Protein AF-A0A5J4VU91-F1 (afdb_monomer_lite)

Radius of gyration: 35.1 Å; chains: 1; bounding box: 74×53×86 Å

pLDDT: mean 80.72, std 20.56, range [41.25, 98.38]

InterPro domains:
  IPR006594 LIS1 homology motif [PF08513] (7-33)
  IPR006594 LIS1 homology motif [PS50896] (5-37)
  IPR006594 LIS1 homology motif [SM00667] (5-37)
  IPR045183 F-box-like/WD repeat-containing protein Ebi-like [PTHR22846] (7-82)

Organism: NCBI:txid222440

Secondary structure (DSSP, 8-state):
--HHHHHHHHHHHHHHHHHTT-HHHHHHHHHHH-TTTSTTTTS---TTHHHHHHHHHHHHHHHHHHHHHHHHHHTS-STTS---------------------

Sequence (102 aa):
MADNLTDMLNFILYKYFLENGFEHTAFSFANESKVLETGVGNQYVPPGQLVRLVQKGVMYTELEERLKKELANQSQDPSQKDQTRPSSQLLGSSQPINTTQN

Foldseek 3Di:
DVVVVLLVVLVVVLLQCVLVVVVVCSVVSCVVVVSCVDPCVPDDDDPCNVVVVVVVVVVVVVVVVVVVVVVVVVVDDPPPPDDDDDDDDDDDDDDDDDDDDD

Structure (mmCIF, N/CA/C/O backbone):
data_AF-A0A5J4VU91-F1
#
_entry.id   AF-A0A5J4VU91-F1
#
loop_
_atom_site.group_PDB
_atom_site.id
_atom_site.type_symbol
_atom_site.label_atom_id
_atom_site.label_alt_id
_atom_site.label_comp_id
_atom_site.label_asym_id
_atom_site.label_entity_id
_atom_site.label_seq_id
_atom_site.pdbx_PDB_ins_code
_atom_site.Cartn_x
_atom_site.Cartn_y
_atom_site.Cartn_z
_atom_site.occupancy
_atom_site.B_iso_or_equiv
_atom_site.auth_seq_id
_atom_site.auth_comp_id
_atom_site.auth_asym_id
_atom_site.auth_atom_id
_atom_site.pdbx_PDB_model_num
ATOM 1 N N . MET A 1 1 ? 13.457 12.981 8.967 1.00 48.56 1 MET A N 1
ATOM 2 C CA . MET A 1 1 ? 12.713 11.732 9.267 1.00 48.56 1 MET A CA 1
ATOM 3 C C . MET A 1 1 ? 11.222 11.830 8.921 1.00 48.56 1 MET A C 1
ATOM 5 O O . MET A 1 1 ? 10.559 10.806 8.914 1.00 48.56 1 MET A O 1
ATOM 9 N N . ALA A 1 2 ? 10.679 13.025 8.636 1.00 49.94 2 ALA A N 1
ATOM 10 C CA . ALA A 1 2 ? 9.356 13.167 8.015 1.00 49.94 2 ALA A CA 1
ATOM 11 C C . ALA A 1 2 ? 9.449 13.118 6.477 1.00 49.94 2 ALA A C 1
ATOM 13 O O . ALA A 1 2 ? 8.598 12.518 5.829 1.00 49.94 2 ALA A O 1
ATOM 14 N N . ASP A 1 3 ? 10.542 13.646 5.917 1.00 60.22 3 ASP A N 1
ATOM 15 C CA . ASP A 1 3 ? 10.743 13.739 4.464 1.00 60.22 3 ASP A CA 1
ATOM 16 C C . ASP A 1 3 ? 10.808 12.366 3.766 1.00 60.22 3 ASP A C 1
ATOM 18 O O . ASP A 1 3 ? 10.408 12.241 2.619 1.00 60.22 3 ASP A O 1
ATOM 22 N N . ASN A 1 4 ? 11.197 11.296 4.473 1.00 78.12 4 ASN A N 1
ATOM 23 C CA . ASN A 1 4 ? 11.235 9.939 3.913 1.00 78.12 4 ASN A CA 1
ATOM 24 C C . ASN A 1 4 ? 9.908 9.168 4.024 1.00 78.12 4 ASN A C 1
ATOM 26 O O . ASN A 1 4 ? 9.797 8.090 3.440 1.00 78.12 4 ASN A O 1
ATOM 30 N N . LEU A 1 5 ? 8.923 9.655 4.791 1.00 88.62 5 LEU A N 1
ATOM 31 C CA . LEU A 1 5 ? 7.641 8.957 4.928 1.00 88.62 5 LEU A CA 1
ATOM 32 C C . LEU A 1 5 ? 6.795 9.129 3.669 1.00 88.62 5 LEU A C 1
ATOM 34 O O . LEU A 1 5 ? 6.252 8.148 3.168 1.00 88.62 5 LEU A O 1
ATOM 38 N N . THR A 1 6 ? 6.710 10.359 3.157 1.00 90.81 6 THR A N 1
ATOM 39 C CA . THR A 1 6 ? 5.995 10.665 1.912 1.00 90.81 6 THR A CA 1
ATOM 40 C C . THR A 1 6 ? 6.593 9.885 0.747 1.00 90.81 6 THR A C 1
ATOM 42 O O . THR A 1 6 ? 5.858 9.220 0.021 1.00 90.81 6 THR A O 1
ATOM 45 N N . ASP A 1 7 ? 7.922 9.876 0.627 1.00 92.06 7 ASP A N 1
ATOM 46 C CA . ASP A 1 7 ? 8.630 9.124 -0.411 1.00 92.06 7 ASP A CA 1
ATOM 47 C C . ASP A 1 7 ? 8.348 7.620 -0.315 1.00 92.06 7 ASP A C 1
ATOM 49 O O . ASP A 1 7 ? 8.005 6.980 -1.310 1.00 92.06 7 ASP A O 1
ATOM 53 N N . MET A 1 8 ? 8.415 7.049 0.893 1.00 93.12 8 MET A N 1
ATOM 54 C CA . MET A 1 8 ? 8.114 5.633 1.106 1.00 93.12 8 MET A CA 1
ATOM 55 C C . MET A 1 8 ? 6.648 5.300 0.806 1.00 93.12 8 MET A C 1
ATOM 57 O O . MET A 1 8 ? 6.359 4.264 0.209 1.00 93.12 8 MET A O 1
ATOM 61 N N . LEU A 1 9 ? 5.711 6.172 1.189 1.00 94.62 9 LEU A N 1
ATOM 62 C CA . LEU A 1 9 ? 4.293 5.996 0.886 1.00 94.62 9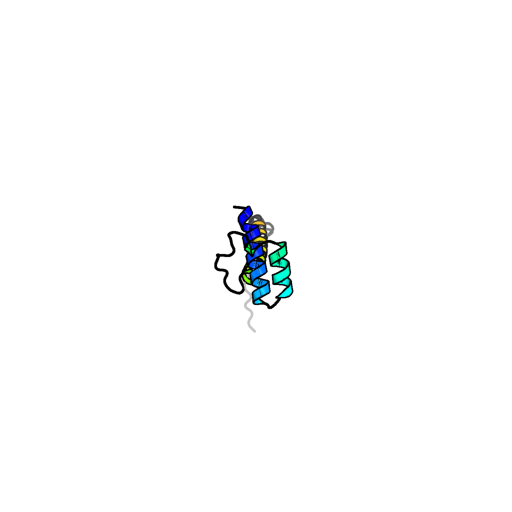 LEU A CA 1
ATOM 63 C C . LEU A 1 9 ? 4.049 6.028 -0.625 1.00 94.62 9 LEU A C 1
ATOM 65 O O . LEU A 1 9 ? 3.374 5.142 -1.148 1.00 94.62 9 LEU A O 1
ATOM 69 N N . ASN A 1 10 ? 4.647 6.991 -1.330 1.00 95.06 10 ASN A N 1
ATOM 70 C CA . ASN A 1 10 ? 4.597 7.068 -2.786 1.00 95.06 10 ASN A CA 1
ATOM 71 C C . ASN A 1 10 ? 5.178 5.802 -3.421 1.00 95.06 10 ASN A C 1
ATOM 73 O O . ASN A 1 10 ? 4.594 5.258 -4.356 1.00 95.06 10 ASN A O 1
ATOM 77 N N . PHE A 1 11 ? 6.283 5.276 -2.888 1.00 95.50 11 PHE A N 1
ATOM 78 C CA . PHE A 1 11 ? 6.878 4.042 -3.393 1.00 95.50 11 PHE A CA 1
ATOM 79 C C . PHE A 1 11 ? 5.965 2.833 -3.186 1.00 95.50 11 PHE A C 1
ATOM 81 O O . PHE A 1 11 ? 5.749 2.060 -4.118 1.00 95.50 11 PHE A O 1
ATOM 88 N N . ILE A 1 12 ? 5.339 2.704 -2.016 1.00 96.19 12 ILE A N 1
ATOM 89 C CA . ILE A 1 12 ? 4.354 1.650 -1.745 1.00 96.19 12 ILE A CA 1
ATOM 90 C C . ILE A 1 12 ? 3.124 1.780 -2.668 1.00 96.19 12 ILE A C 1
ATOM 92 O O . ILE A 1 12 ? 2.639 0.765 -3.169 1.00 96.19 12 ILE A O 1
ATOM 96 N N . LEU A 1 13 ? 2.634 2.997 -2.933 1.00 97.00 13 LEU A N 1
ATOM 97 C CA . LEU A 1 13 ? 1.534 3.249 -3.877 1.00 97.00 13 LEU A CA 1
ATOM 98 C C . LEU A 1 13 ? 1.913 2.850 -5.308 1.00 97.00 13 LEU A C 1
ATOM 100 O O . LEU A 1 13 ? 1.165 2.136 -5.974 1.00 97.00 13 LEU A O 1
ATOM 104 N N . TYR A 1 14 ? 3.102 3.247 -5.759 1.00 96.69 14 TYR A N 1
ATOM 105 C CA . TYR A 1 14 ? 3.634 2.856 -7.061 1.00 96.69 14 TYR A CA 1
ATOM 106 C C . TYR A 1 14 ? 3.729 1.329 -7.199 1.00 96.69 14 TYR A C 1
ATOM 108 O O . TYR A 1 14 ? 3.262 0.763 -8.189 1.00 96.69 14 TYR A O 1
ATOM 116 N N . LYS A 1 15 ? 4.257 0.638 -6.178 1.00 96.00 15 LYS A N 1
ATOM 117 C CA . LYS A 1 15 ? 4.309 -0.831 -6.139 1.00 96.00 15 LYS A CA 1
ATOM 118 C C . LYS A 1 15 ? 2.919 -1.459 -6.201 1.00 96.00 15 LYS A C 1
ATOM 120 O O . LYS A 1 15 ? 2.736 -2.399 -6.967 1.00 96.00 15 LYS A O 1
ATOM 125 N N . TYR A 1 16 ? 1.940 -0.908 -5.486 1.00 98.06 16 TYR A N 1
ATOM 126 C CA . TYR A 1 16 ? 0.555 -1.374 -5.547 1.00 98.06 16 TYR A CA 1
ATOM 127 C C . TYR A 1 16 ? -0.037 -1.279 -6.959 1.00 98.06 16 TYR A C 1
ATOM 129 O O . TYR A 1 16 ? -0.698 -2.218 -7.405 1.00 98.06 16 TYR A O 1
ATOM 137 N N . PHE A 1 17 ? 0.216 -0.188 -7.688 1.00 98.19 17 PHE A N 1
ATOM 138 C CA . PHE A 1 17 ? -0.262 -0.059 -9.066 1.00 98.19 17 PHE A CA 1
ATOM 139 C C . PHE A 1 17 ? 0.341 -1.123 -9.984 1.00 98.19 17 PHE A C 1
ATOM 141 O O . PHE A 1 17 ? -0.392 -1.746 -10.750 1.00 98.19 17 PHE A O 1
ATOM 148 N N . LEU A 1 18 ? 1.646 -1.383 -9.861 1.00 96.56 18 LEU A N 1
ATOM 149 C CA . LEU A 1 18 ? 2.312 -2.445 -10.619 1.00 96.56 18 LEU A CA 1
ATOM 150 C C . LEU A 1 18 ? 1.777 -3.838 -10.262 1.00 96.56 18 LEU A C 1
ATOM 152 O O . LEU A 1 18 ? 1.521 -4.640 -11.153 1.00 96.56 18 LEU A O 1
ATOM 156 N N . GLU A 1 19 ? 1.580 -4.122 -8.972 1.00 97.38 19 GLU A N 1
ATOM 157 C CA . GLU A 1 19 ? 1.076 -5.412 -8.479 1.00 97.38 19 GLU A CA 1
ATOM 158 C C . GLU A 1 19 ? -0.330 -5.749 -9.000 1.00 97.38 19 GLU A C 1
ATOM 160 O O . GLU A 1 19 ? -0.651 -6.924 -9.161 1.00 97.38 19 GLU A O 1
ATOM 165 N N . ASN A 1 20 ? -1.155 -4.735 -9.280 1.00 97.69 20 ASN A N 1
ATOM 166 C CA . ASN A 1 20 ? -2.544 -4.902 -9.724 1.00 97.69 20 ASN A CA 1
ATOM 167 C C . ASN A 1 20 ? -2.747 -4.655 -11.231 1.00 97.69 20 ASN A C 1
ATOM 169 O O . ASN A 1 20 ? -3.880 -4.695 -11.704 1.00 97.69 20 ASN A O 1
ATOM 173 N N . GLY A 1 21 ? -1.677 -4.399 -11.994 1.00 97.50 21 GLY A N 1
ATOM 174 C CA . GLY A 1 21 ? -1.757 -4.183 -13.444 1.00 97.50 21 GLY A CA 1
ATOM 175 C C . GLY A 1 21 ? -2.280 -2.803 -13.864 1.00 97.50 21 GLY A C 1
ATOM 176 O O . GLY A 1 21 ? -2.715 -2.625 -15.000 1.00 97.50 21 GLY A O 1
ATOM 177 N N . PHE A 1 22 ? -2.232 -1.799 -12.985 1.00 98.25 22 PHE A N 1
ATOM 178 C CA . PHE A 1 22 ? -2.610 -0.418 -13.309 1.00 98.25 22 PHE A CA 1
ATOM 179 C C . PHE A 1 22 ? -1.459 0.329 -14.000 1.00 98.25 22 PHE A C 1
ATOM 181 O O . PHE A 1 22 ? -0.971 1.342 -13.503 1.00 98.25 22 PHE A O 1
ATOM 188 N N . GLU A 1 23 ? -1.002 -0.178 -15.147 1.00 97.31 23 GLU A N 1
ATOM 189 C CA . GLU A 1 23 ? 0.230 0.269 -15.817 1.00 97.31 23 GLU A CA 1
ATOM 190 C C . GLU A 1 23 ? 0.228 1.763 -16.172 1.00 97.31 23 GLU A C 1
ATOM 192 O O . GLU A 1 23 ? 1.183 2.475 -15.862 1.00 97.31 23 GLU A O 1
ATOM 197 N N . HIS A 1 24 ? -0.858 2.272 -16.765 1.00 98.00 24 HIS A N 1
ATOM 198 C CA . HIS A 1 24 ? -0.968 3.693 -17.113 1.00 98.00 24 HIS A CA 1
ATOM 199 C C . HIS A 1 24 ? -0.973 4.594 -15.874 1.00 98.00 24 HIS A C 1
ATOM 201 O O . HIS A 1 24 ? -0.328 5.641 -15.867 1.00 98.00 24 HIS A O 1
ATOM 207 N N . THR A 1 25 ? -1.651 4.173 -14.804 1.00 98.38 25 THR A N 1
ATOM 208 C CA . THR A 1 25 ? -1.654 4.895 -13.526 1.00 98.38 25 THR A CA 1
ATOM 209 C C . THR A 1 25 ? -0.269 4.885 -12.895 1.00 98.38 25 THR A C 1
ATOM 211 O O . THR A 1 25 ? 0.200 5.932 -12.462 1.00 98.38 25 THR A O 1
ATOM 214 N N . ALA A 1 26 ? 0.414 3.737 -12.889 1.00 97.62 26 ALA A N 1
ATOM 215 C CA . ALA A 1 26 ? 1.775 3.615 -12.380 1.00 97.62 26 ALA A CA 1
ATOM 216 C C . ALA A 1 26 ? 2.744 4.527 -13.144 1.00 97.62 26 ALA A C 1
ATOM 218 O O . ALA A 1 26 ? 3.565 5.196 -12.520 1.00 97.62 26 ALA A O 1
ATOM 219 N N . PHE A 1 27 ? 2.627 4.584 -14.475 1.00 97.44 27 PHE A N 1
ATOM 220 C CA . PHE A 1 27 ? 3.440 5.449 -15.327 1.00 97.44 27 PHE A CA 1
ATOM 221 C C . PHE A 1 27 ? 3.220 6.935 -15.017 1.00 97.44 27 PHE A C 1
ATOM 223 O O . PHE A 1 27 ? 4.182 7.648 -14.722 1.00 97.44 27 PHE A O 1
ATOM 230 N N . SER A 1 28 ? 1.967 7.401 -15.041 1.00 98.25 28 SER A N 1
ATOM 231 C CA . SER A 1 28 ? 1.649 8.805 -14.755 1.00 98.25 28 SER A CA 1
ATOM 232 C C . SER A 1 28 ? 2.059 9.186 -13.333 1.00 98.25 28 SER A C 1
ATOM 234 O O . SER A 1 28 ? 2.752 10.182 -13.134 1.00 98.25 28 SER A O 1
ATOM 236 N N . PHE A 1 29 ? 1.731 8.341 -12.351 1.00 97.62 29 PHE A N 1
ATOM 237 C CA . PHE A 1 29 ? 2.072 8.577 -10.952 1.00 97.62 29 PHE A CA 1
ATOM 238 C C . PHE A 1 29 ? 3.585 8.633 -10.725 1.00 97.62 29 PHE A C 1
ATOM 240 O O . PHE A 1 29 ? 4.055 9.501 -9.992 1.00 97.62 29 PHE A O 1
ATOM 247 N N . ALA A 1 30 ? 4.369 7.747 -11.347 1.00 95.44 30 ALA A N 1
ATOM 248 C CA . ALA A 1 30 ? 5.822 7.755 -11.191 1.00 95.44 30 ALA A CA 1
ATOM 249 C C . ALA A 1 30 ? 6.455 9.051 -11.719 1.00 95.44 30 ALA A C 1
ATOM 251 O O . ALA A 1 30 ? 7.375 9.580 -11.093 1.00 95.44 30 ALA A O 1
ATOM 252 N N . ASN A 1 31 ? 5.935 9.585 -12.829 1.00 95.81 31 ASN A N 1
ATOM 253 C CA . ASN A 1 31 ? 6.404 10.844 -13.407 1.00 95.81 31 ASN A CA 1
ATOM 254 C C . ASN A 1 31 ? 5.996 12.069 -12.581 1.00 95.81 31 ASN A C 1
ATOM 256 O O . ASN A 1 31 ? 6.800 12.989 -12.435 1.00 95.81 31 ASN A O 1
ATOM 260 N N . GLU A 1 32 ? 4.777 12.087 -12.039 1.00 96.06 32 GLU A N 1
ATOM 261 C CA . GLU A 1 32 ? 4.275 13.192 -11.213 1.00 96.06 32 GLU A CA 1
ATOM 262 C C . GLU A 1 32 ? 4.936 13.230 -9.833 1.00 96.06 32 GLU A C 1
ATOM 264 O O . GLU A 1 32 ? 5.365 14.285 -9.373 1.00 96.06 32 GLU A O 1
ATOM 269 N N . SER A 1 33 ? 5.047 12.074 -9.175 1.00 93.06 33 SER A N 1
ATOM 270 C CA . SER A 1 33 ? 5.560 11.976 -7.803 1.00 93.06 33 SER A CA 1
ATOM 271 C C . SER A 1 33 ? 7.082 11.901 -7.716 1.00 93.06 33 SER A C 1
ATOM 273 O O . SER A 1 33 ? 7.627 11.963 -6.617 1.00 93.06 33 SER A O 1
ATOM 275 N N . LYS A 1 34 ? 7.773 11.721 -8.852 1.00 93.19 34 LYS A N 1
ATOM 276 C CA . LYS A 1 34 ? 9.230 11.523 -8.917 1.00 93.19 34 LYS A CA 1
ATOM 277 C C . LYS A 1 34 ? 9.739 10.368 -8.059 1.00 93.19 34 LYS A C 1
ATOM 279 O O . LYS A 1 34 ? 10.917 10.308 -7.729 1.00 93.19 34 LYS A O 1
ATOM 284 N N . VAL A 1 35 ? 8.875 9.398 -7.754 1.00 92.06 35 VAL A N 1
ATOM 285 C CA . VAL A 1 35 ? 9.164 8.309 -6.812 1.00 92.06 35 VAL A CA 1
ATOM 286 C C . VAL A 1 35 ? 10.397 7.481 -7.187 1.00 92.06 35 VAL A C 1
ATOM 288 O O . VAL A 1 35 ? 11.107 7.009 -6.306 1.00 92.06 35 VAL A O 1
ATOM 291 N N . LEU A 1 36 ? 10.705 7.343 -8.479 1.00 89.88 36 LEU A N 1
ATOM 292 C CA . LEU A 1 36 ? 11.888 6.618 -8.959 1.00 89.88 36 LEU A CA 1
ATOM 293 C C . LEU A 1 36 ? 13.199 7.408 -8.799 1.00 89.88 36 LEU A C 1
ATOM 295 O O . LEU A 1 36 ? 14.271 6.815 -8.834 1.00 89.88 36 LEU A O 1
ATOM 299 N N . GLU A 1 37 ? 13.117 8.727 -8.624 1.00 89.62 37 GLU A N 1
ATOM 300 C CA . GLU A 1 37 ? 14.260 9.619 -8.386 1.00 89.62 37 GLU A CA 1
ATOM 301 C C . GLU A 1 37 ? 14.543 9.784 -6.877 1.00 89.62 37 GLU A C 1
ATOM 303 O O . GLU A 1 37 ? 15.581 10.316 -6.483 1.00 89.62 37 GLU A O 1
ATOM 308 N N . THR A 1 38 ? 13.640 9.300 -6.016 1.00 83.25 38 THR A N 1
ATOM 309 C CA . THR A 1 38 ? 13.802 9.330 -4.557 1.00 83.25 38 THR A CA 1
ATOM 310 C C . THR A 1 38 ? 14.742 8.223 -4.061 1.00 83.25 38 THR A C 1
ATOM 312 O O . THR A 1 38 ? 14.829 7.132 -4.630 1.00 83.25 38 THR A O 1
ATOM 315 N N . GLY A 1 39 ? 15.415 8.453 -2.928 1.00 80.12 39 GLY A N 1
ATOM 316 C CA . GLY A 1 39 ? 16.344 7.482 -2.328 1.00 80.12 39 GLY A CA 1
ATOM 317 C C . GLY A 1 39 ? 15.698 6.186 -1.805 1.00 80.12 39 GLY A C 1
ATOM 318 O O . GLY A 1 39 ? 16.415 5.285 -1.366 1.00 80.12 39 GLY A O 1
ATOM 319 N N . VAL A 1 40 ? 14.364 6.064 -1.836 1.00 84.31 40 VAL A N 1
ATOM 320 C CA . VAL A 1 40 ? 13.639 4.870 -1.364 1.00 84.31 40 VAL A CA 1
ATOM 321 C C . VAL A 1 40 ? 13.463 3.792 -2.436 1.00 84.31 40 VAL A C 1
ATOM 323 O O . VAL A 1 40 ? 13.127 2.663 -2.085 1.00 84.31 40 VAL A O 1
ATOM 326 N N . GLY A 1 41 ? 13.749 4.082 -3.713 1.00 73.81 41 GLY A N 1
ATOM 327 C CA . GLY A 1 41 ? 13.553 3.141 -4.828 1.00 73.81 41 GLY A CA 1
ATOM 328 C C . GLY A 1 41 ? 14.338 1.823 -4.728 1.00 73.81 41 GLY A C 1
ATOM 329 O O . GLY A 1 41 ? 13.975 0.839 -5.367 1.00 73.81 41 GLY A O 1
ATOM 330 N N . ASN A 1 42 ? 15.376 1.778 -3.885 1.00 78.31 42 ASN A N 1
ATOM 331 C CA . ASN A 1 42 ? 16.184 0.581 -3.623 1.00 78.31 42 ASN A CA 1
ATOM 332 C C . ASN A 1 42 ? 15.678 -0.267 -2.442 1.00 78.31 42 ASN A C 1
ATOM 334 O O . ASN A 1 42 ? 16.272 -1.300 -2.131 1.00 78.31 42 ASN A O 1
ATOM 338 N N . GLN A 1 43 ? 14.623 0.157 -1.742 1.00 85.31 43 GLN A N 1
ATOM 339 C CA . GLN A 1 43 ? 14.093 -0.604 -0.614 1.00 85.31 43 GLN A CA 1
ATOM 340 C C . GLN A 1 43 ? 13.268 -1.799 -1.092 1.00 85.31 43 GLN A C 1
ATOM 342 O O . GLN A 1 43 ? 12.456 -1.707 -2.012 1.00 85.31 43 GLN A O 1
ATOM 347 N N . TYR A 1 44 ? 13.443 -2.938 -0.426 1.00 90.00 44 TYR A N 1
ATOM 348 C CA . TYR A 1 44 ? 12.601 -4.102 -0.663 1.00 90.00 44 TYR A CA 1
ATOM 349 C C . TYR A 1 44 ? 11.198 -3.864 -0.090 1.00 90.00 44 TYR A C 1
ATOM 351 O O . TYR A 1 44 ? 11.033 -3.682 1.117 1.00 90.00 44 TYR A O 1
ATOM 359 N N . VAL A 1 45 ? 10.186 -3.906 -0.958 1.00 92.06 45 VAL A N 1
ATOM 360 C CA . VAL A 1 45 ? 8.768 -3.840 -0.587 1.00 92.06 45 VAL A CA 1
ATOM 361 C C . VAL A 1 45 ? 8.129 -5.192 -0.907 1.00 92.06 45 VAL A C 1
ATOM 363 O O . VAL A 1 45 ? 8.132 -5.591 -2.075 1.00 92.06 45 VAL A O 1
ATOM 366 N N . PRO A 1 46 ? 7.605 -5.924 0.094 1.00 95.38 46 PRO A N 1
ATOM 367 C CA . PRO A 1 46 ? 6.951 -7.201 -0.152 1.00 95.38 46 PRO A CA 1
ATOM 368 C C . PRO A 1 46 ? 5.613 -7.000 -0.891 1.00 95.38 46 PRO A C 1
ATOM 370 O O . PRO A 1 46 ? 4.954 -5.978 -0.680 1.00 95.38 46 PRO A O 1
ATOM 373 N N . PRO A 1 47 ? 5.160 -7.983 -1.691 1.00 95.12 47 PRO A N 1
ATOM 374 C CA . PRO A 1 47 ? 3.860 -7.911 -2.354 1.00 95.12 47 PRO A CA 1
ATOM 375 C C . PRO A 1 47 ? 2.712 -7.687 -1.364 1.00 95.12 47 PRO A C 1
ATOM 377 O O . PRO A 1 47 ? 2.682 -8.286 -0.283 1.00 95.12 47 PRO A O 1
ATOM 380 N N . GLY A 1 48 ? 1.755 -6.831 -1.722 1.00 97.19 48 GLY A N 1
ATOM 381 C CA . GLY A 1 48 ? 0.602 -6.518 -0.879 1.00 97.19 48 GLY A CA 1
ATOM 382 C C . GLY A 1 48 ? 0.926 -5.637 0.334 1.00 97.19 48 GLY A C 1
ATOM 383 O O . GLY A 1 48 ? 0.108 -5.545 1.255 1.00 97.19 48 GLY A O 1
ATOM 384 N N . GLN A 1 49 ? 2.089 -4.974 0.365 1.00 97.06 49 GLN A N 1
ATOM 385 C CA . GLN A 1 49 ? 2.486 -4.102 1.477 1.00 97.06 4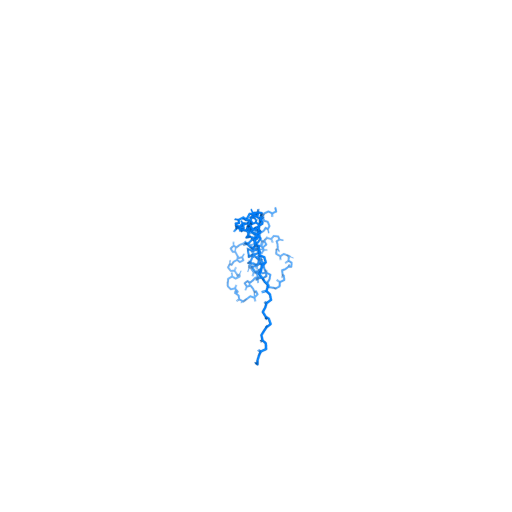9 GLN A CA 1
ATOM 386 C C . GLN A 1 49 ? 1.464 -2.987 1.743 1.00 97.06 49 GLN A C 1
ATOM 388 O O . GLN A 1 49 ? 1.159 -2.722 2.908 1.00 97.06 49 GLN A O 1
ATOM 393 N N . LEU A 1 50 ? 0.907 -2.363 0.694 1.00 97.75 50 LEU A N 1
ATOM 394 C CA . LEU A 1 50 ? -0.112 -1.319 0.851 1.00 97.75 50 LEU A CA 1
ATOM 395 C C . LEU A 1 50 ? -1.366 -1.869 1.534 1.00 97.75 50 LEU A C 1
ATOM 397 O O . LEU A 1 50 ? -1.835 -1.310 2.522 1.00 97.75 50 LEU A O 1
ATOM 401 N N . VAL A 1 51 ? -1.875 -2.997 1.039 1.00 97.88 51 VAL A N 1
ATOM 402 C CA . VAL A 1 51 ? -3.079 -3.644 1.574 1.00 97.88 51 VAL A CA 1
ATOM 403 C C . VAL A 1 51 ? -2.876 -4.002 3.045 1.00 97.88 51 VAL A C 1
ATOM 405 O O . VAL A 1 51 ? -3.714 -3.675 3.882 1.00 97.88 51 VAL A O 1
ATOM 408 N N . ARG A 1 52 ? -1.725 -4.592 3.389 1.00 98.06 52 ARG A N 1
ATOM 409 C CA . ARG A 1 52 ? -1.373 -4.921 4.776 1.00 98.06 52 ARG A CA 1
ATOM 410 C C . ARG A 1 52 ? -1.291 -3.679 5.663 1.00 98.06 52 ARG A C 1
ATOM 412 O O . ARG A 1 52 ? -1.710 -3.737 6.818 1.00 98.06 52 ARG A O 1
ATOM 419 N N . LEU A 1 53 ? -0.728 -2.580 5.160 1.00 97.06 53 LEU A N 1
ATOM 420 C CA . LEU A 1 53 ? -0.638 -1.323 5.903 1.00 97.06 53 LEU A CA 1
ATOM 421 C C . LEU A 1 53 ? -2.035 -0.769 6.209 1.00 97.06 53 LEU A C 1
ATOM 423 O O . LEU A 1 53 ? -2.319 -0.458 7.363 1.00 97.06 53 LEU A O 1
ATOM 427 N N . VAL A 1 54 ? -2.919 -0.726 5.208 1.00 98.19 54 VAL A N 1
ATOM 428 C CA . VAL A 1 54 ? -4.310 -0.272 5.367 1.00 98.19 54 VAL A CA 1
ATOM 429 C C . VAL A 1 54 ? -5.072 -1.168 6.344 1.00 98.19 54 VAL A C 1
ATOM 431 O O . VAL A 1 54 ? -5.692 -0.663 7.275 1.00 98.19 54 VAL A O 1
ATOM 434 N N . GLN A 1 55 ? -4.965 -2.493 6.205 1.00 98.31 55 GLN A N 1
ATOM 435 C CA . GLN A 1 55 ? -5.583 -3.452 7.130 1.00 98.31 55 GLN A CA 1
ATOM 436 C C . GLN A 1 55 ? -5.129 -3.226 8.576 1.00 98.31 55 GLN A C 1
ATOM 438 O O . GLN A 1 55 ? -5.951 -3.203 9.490 1.00 98.31 55 GLN A O 1
ATOM 443 N N . LYS A 1 56 ? -3.822 -3.026 8.795 1.00 97.94 56 LYS A N 1
ATOM 444 C CA . LYS A 1 56 ? -3.282 -2.701 10.121 1.00 97.94 56 LYS A CA 1
ATOM 445 C C . LYS A 1 56 ? -3.805 -1.369 10.651 1.00 97.94 56 LYS A C 1
ATOM 447 O O . LYS A 1 56 ? -4.098 -1.295 11.838 1.00 97.94 56 LYS A O 1
ATOM 452 N N . GLY A 1 57 ? -3.944 -0.357 9.796 1.00 97.75 57 GLY A N 1
ATOM 453 C CA . GLY A 1 57 ? -4.523 0.936 10.161 1.00 97.75 57 GLY A CA 1
ATOM 454 C C . GLY A 1 57 ? -5.963 0.808 10.657 1.00 97.75 57 GLY A C 1
ATOM 455 O O . GLY A 1 57 ? -6.275 1.295 11.737 1.00 97.75 57 GLY A O 1
ATOM 456 N N . VAL A 1 58 ? -6.807 0.068 9.931 1.00 98.31 58 VAL A N 1
ATOM 457 C CA . VAL A 1 58 ? -8.200 -0.193 10.341 1.00 98.31 58 VAL A CA 1
ATOM 458 C C . VAL A 1 58 ? -8.253 -0.911 11.693 1.00 98.31 58 VAL A C 1
ATOM 460 O O . VAL A 1 58 ? -8.929 -0.448 12.609 1.00 98.31 58 VAL A O 1
ATOM 463 N N . MET A 1 59 ? -7.483 -1.995 11.859 1.00 98.25 59 MET A N 1
ATOM 464 C CA . MET A 1 59 ? -7.419 -2.727 13.133 1.00 98.25 59 MET A CA 1
ATOM 465 C C . MET A 1 59 ? -6.928 -1.848 14.290 1.00 98.25 59 MET A C 1
ATOM 467 O O . MET A 1 59 ? -7.401 -1.982 15.417 1.00 98.25 59 MET A O 1
ATOM 471 N N . TYR A 1 60 ? -5.978 -0.954 14.019 1.00 98.38 60 TYR A N 1
ATOM 472 C CA . TYR A 1 60 ? -5.461 -0.022 15.012 1.00 98.38 60 TYR A CA 1
ATOM 473 C C . TYR A 1 60 ? -6.545 0.966 15.466 1.00 98.38 60 TYR A C 1
ATOM 475 O O . TYR A 1 60 ? -6.740 1.132 16.668 1.00 98.38 60 TYR A O 1
ATOM 483 N N . THR A 1 61 ? -7.314 1.544 14.537 1.00 98.06 61 THR A N 1
ATOM 484 C CA . THR A 1 61 ? -8.442 2.431 14.867 1.00 98.06 61 THR A CA 1
ATOM 485 C C . THR A 1 61 ? -9.496 1.722 15.720 1.00 98.06 61 THR A C 1
ATOM 487 O O . THR A 1 61 ? -9.920 2.256 16.746 1.00 98.06 61 THR A O 1
ATOM 490 N N . GLU A 1 62 ? -9.876 0.492 15.364 1.00 96.94 62 GLU A N 1
ATOM 491 C CA . GLU A 1 62 ? -10.824 -0.292 16.165 1.00 96.94 62 GLU A CA 1
ATOM 492 C C . GLU A 1 62 ? -10.305 -0.576 17.581 1.00 96.94 62 GLU A C 1
ATOM 494 O O . GLU A 1 62 ? -11.068 -0.547 18.552 1.00 96.94 62 GLU A O 1
ATOM 499 N N . LEU A 1 63 ? -9.009 -0.866 17.718 1.00 97.81 63 LEU A N 1
ATOM 500 C CA . LEU A 1 63 ? -8.384 -1.116 19.013 1.00 97.81 63 LEU A CA 1
ATOM 501 C C . LEU A 1 63 ? -8.382 0.145 19.884 1.00 97.81 63 LEU A C 1
ATOM 503 O O . LEU A 1 63 ? -8.723 0.063 21.065 1.00 97.81 63 LEU A O 1
ATOM 507 N N . GLU A 1 64 ? -8.048 1.305 19.315 1.00 97.38 64 GLU A N 1
ATOM 508 C CA . GLU A 1 64 ? -8.087 2.581 20.036 1.00 97.38 64 GLU A CA 1
ATOM 509 C C . GLU A 1 64 ? -9.487 2.888 20.578 1.00 97.38 64 GLU A C 1
ATOM 511 O O . GLU A 1 64 ? -9.626 3.335 21.717 1.00 97.38 64 GLU A O 1
ATOM 516 N N . GLU A 1 65 ? -10.538 2.626 19.800 1.00 96.75 65 GLU A N 1
ATOM 517 C CA . GLU A 1 65 ? -11.917 2.814 20.256 1.00 96.75 65 GLU A CA 1
ATOM 518 C C . GLU A 1 65 ? -12.295 1.871 21.400 1.00 96.75 65 GLU A C 1
ATOM 520 O O . GLU A 1 65 ? -12.940 2.294 22.364 1.00 96.75 65 GLU A O 1
ATOM 525 N N . ARG A 1 66 ? -11.895 0.597 21.319 1.00 96.56 66 ARG A N 1
ATOM 526 C CA . ARG A 1 66 ? -12.141 -0.386 22.387 1.00 96.56 66 ARG A CA 1
ATOM 527 C C . ARG A 1 66 ? -11.433 0.015 23.677 1.00 96.56 66 ARG A C 1
ATOM 529 O O . ARG A 1 66 ? -12.057 -0.008 24.733 1.00 96.56 66 ARG A O 1
ATOM 536 N N . LEU A 1 67 ? -10.174 0.443 23.586 1.00 96.50 67 LEU A N 1
ATOM 537 C CA . LEU A 1 67 ? -9.401 0.908 24.740 1.00 96.50 67 LEU A CA 1
ATOM 538 C C . LEU A 1 67 ? -10.006 2.168 25.369 1.00 96.50 67 LEU A C 1
ATOM 540 O O . LEU A 1 67 ? -10.110 2.246 26.590 1.00 96.50 67 LEU A O 1
ATOM 544 N N . LYS A 1 68 ? -10.470 3.128 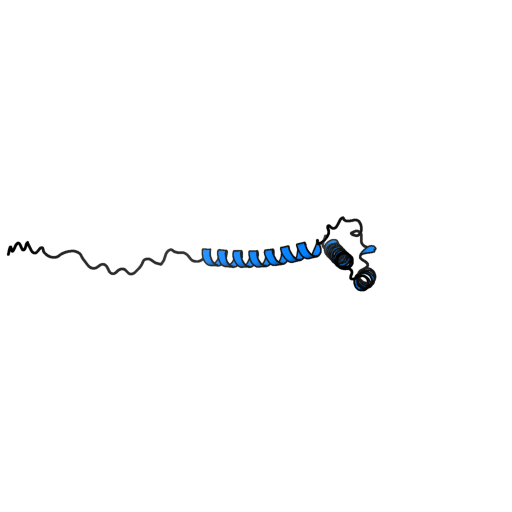24.556 1.00 95.50 68 LYS A N 1
ATOM 545 C CA . LYS A 1 68 ? -11.169 4.327 25.052 1.00 95.50 68 LYS A CA 1
ATOM 546 C C . LYS A 1 68 ? -12.443 3.968 25.824 1.00 95.50 68 LYS A C 1
ATOM 548 O O . LYS A 1 68 ? -12.685 4.536 26.885 1.00 95.50 68 LYS A O 1
ATOM 553 N N . LYS A 1 69 ? -13.240 3.020 25.314 1.00 94.69 69 LYS A N 1
ATOM 554 C CA . LYS A 1 69 ? -14.456 2.529 25.990 1.00 94.69 69 LYS A CA 1
ATOM 555 C C . LYS A 1 69 ? -14.126 1.824 27.306 1.00 94.69 69 LYS A C 1
ATOM 557 O O . LYS A 1 69 ? -14.776 2.087 28.309 1.00 94.69 69 LYS A O 1
ATOM 562 N N . GLU A 1 70 ? -13.103 0.977 27.314 1.00 94.56 70 GLU A N 1
ATOM 563 C CA . GLU A 1 70 ? -12.674 0.252 28.513 1.00 94.56 70 GLU A CA 1
ATOM 564 C C . GLU A 1 70 ? -12.182 1.202 29.616 1.00 94.56 70 GLU A C 1
ATOM 566 O O . GLU A 1 70 ? -12.614 1.102 30.763 1.00 94.56 70 GLU A O 1
ATOM 571 N N . LEU A 1 71 ? -11.361 2.196 29.263 1.00 92.75 71 LEU A N 1
ATOM 572 C CA . LEU A 1 71 ? -10.87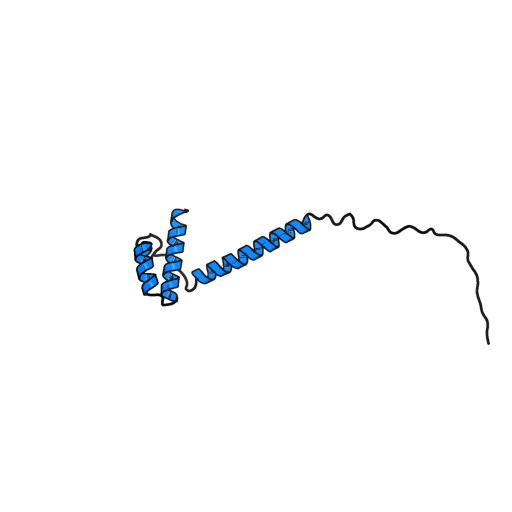5 3.199 30.214 1.00 92.75 71 LEU A CA 1
ATOM 573 C C . LEU A 1 71 ? -12.017 4.058 30.792 1.00 92.75 71 LEU A C 1
ATOM 575 O O . LEU A 1 71 ? -12.003 4.410 31.974 1.00 92.75 71 LEU A O 1
ATOM 579 N N . ALA A 1 72 ? -13.033 4.361 29.979 1.00 89.94 72 ALA A N 1
ATOM 580 C CA . ALA A 1 72 ? -14.234 5.054 30.442 1.00 89.94 72 ALA A CA 1
ATOM 581 C C . ALA A 1 72 ? -15.062 4.197 31.420 1.00 89.94 72 ALA A C 1
ATOM 583 O O . ALA A 1 72 ? -15.572 4.723 32.408 1.00 89.94 72 ALA A O 1
ATOM 584 N N . ASN A 1 73 ? -15.153 2.883 31.191 1.00 82.44 73 ASN A N 1
ATOM 585 C CA . ASN A 1 73 ? -15.888 1.960 32.060 1.00 82.44 73 ASN A CA 1
ATOM 586 C C . ASN A 1 73 ? -15.188 1.742 33.414 1.00 82.44 73 ASN A C 1
ATOM 588 O O . ASN A 1 73 ? -15.861 1.638 34.436 1.00 82.44 73 ASN A O 1
ATOM 592 N N . GLN A 1 74 ? -13.851 1.736 33.453 1.00 70.50 74 GLN A N 1
ATOM 593 C CA . GLN A 1 74 ? -13.070 1.598 34.695 1.00 70.50 74 GLN A CA 1
ATOM 594 C C . GLN A 1 74 ? -13.141 2.828 35.614 1.00 70.50 74 GLN A C 1
ATOM 596 O O . GLN A 1 74 ? -12.805 2.741 36.792 1.00 70.50 74 GLN A O 1
ATOM 601 N N . SER A 1 75 ? -13.606 3.969 35.097 1.00 62.50 75 SER A N 1
ATOM 602 C CA . SER A 1 75 ? -13.817 5.194 35.880 1.00 62.50 75 SER A CA 1
ATOM 603 C C . SER A 1 75 ? -15.169 5.213 36.615 1.00 62.50 75 SER A C 1
ATOM 605 O O . SER A 1 75 ? -15.449 6.154 37.357 1.00 62.50 75 SER A O 1
ATOM 607 N N . GLN A 1 76 ? -16.019 4.194 36.423 1.00 55.78 76 GLN A N 1
ATOM 608 C CA . GLN A 1 76 ? -17.238 3.997 37.208 1.00 55.78 76 GLN A CA 1
ATOM 609 C C . GLN A 1 76 ? -16.943 3.084 38.403 1.00 55.78 76 GLN A C 1
ATOM 611 O O . GLN A 1 76 ? -16.916 1.863 38.280 1.00 55.78 76 GLN A O 1
ATOM 616 N N . ASP A 1 77 ? -16.725 3.698 39.564 1.00 53.28 77 ASP A N 1
ATOM 617 C CA . ASP A 1 77 ? -16.626 3.029 40.862 1.00 53.28 77 ASP A CA 1
ATOM 618 C C . ASP A 1 77 ? -17.862 2.128 41.129 1.00 53.28 77 ASP A C 1
ATOM 620 O O . ASP A 1 77 ? -18.987 2.635 41.197 1.00 53.28 77 ASP A O 1
ATOM 624 N N . PRO A 1 78 ? -17.698 0.801 41.310 1.00 52.09 78 PRO A N 1
ATOM 625 C CA . PRO A 1 78 ? -18.782 -0.103 41.703 1.00 52.09 78 PRO A CA 1
ATOM 626 C C . PRO A 1 78 ? -19.302 0.097 43.140 1.00 52.09 78 PRO A C 1
ATOM 628 O O . PRO A 1 78 ? -20.252 -0.584 43.533 1.00 52.09 78 PRO A O 1
ATOM 631 N N . SER A 1 79 ? -18.723 0.994 43.944 1.00 53.12 79 SER A N 1
ATOM 632 C CA . SER A 1 79 ? -18.965 1.065 45.396 1.00 53.12 79 SER A CA 1
ATOM 633 C C . SER A 1 79 ? -20.299 1.692 45.841 1.00 53.12 79 SER A C 1
ATOM 635 O O . SER A 1 79 ? -20.465 1.973 47.025 1.00 53.12 79 SER A O 1
ATOM 637 N N . GLN A 1 80 ? -21.293 1.886 44.963 1.00 51.59 80 GLN A N 1
ATOM 638 C CA . GLN A 1 80 ? -22.629 2.375 45.366 1.00 51.59 80 GLN A CA 1
ATOM 639 C C . GLN A 1 80 ? -23.806 1.624 44.718 1.00 51.59 80 GLN A C 1
ATOM 641 O O . GLN A 1 80 ? -24.742 2.231 44.202 1.00 51.59 80 GLN A O 1
ATOM 646 N N . LYS A 1 81 ? -23.807 0.285 44.768 1.00 50.47 81 LYS A N 1
ATOM 647 C CA . LYS A 1 81 ? -25.014 -0.524 44.479 1.00 50.47 81 LYS A CA 1
ATOM 648 C C . LYS A 1 81 ? -25.572 -1.304 45.671 1.00 50.47 81 LYS A C 1
ATOM 650 O O . LYS A 1 81 ? -26.381 -2.201 45.465 1.00 50.47 81 LYS A O 1
ATOM 655 N N . ASP A 1 82 ? -25.216 -0.934 46.902 1.00 51.62 82 ASP A N 1
ATOM 656 C CA . ASP A 1 82 ? -25.714 -1.619 48.102 1.00 51.62 82 ASP A CA 1
ATOM 657 C C . ASP A 1 82 ? -26.303 -0.639 49.129 1.00 51.62 82 ASP A C 1
ATOM 659 O O . ASP A 1 82 ? -25.777 -0.415 50.214 1.00 51.62 82 ASP A O 1
ATOM 663 N N . GLN A 1 83 ? -27.423 -0.006 48.772 1.00 53.81 83 GLN A N 1
ATOM 664 C CA . GLN A 1 83 ? -28.291 0.648 49.752 1.00 53.81 83 GLN A CA 1
ATOM 665 C C . GLN A 1 83 ? -29.731 0.705 49.241 1.00 53.81 83 GLN A C 1
ATOM 667 O O . GLN A 1 83 ? -30.111 1.589 48.484 1.00 53.81 83 GLN A O 1
ATOM 672 N N . THR A 1 84 ? -30.517 -0.308 49.618 1.00 49.09 84 THR A N 1
ATOM 673 C CA . THR A 1 84 ? -31.896 -0.214 50.152 1.00 49.09 84 THR A CA 1
ATOM 674 C C . THR A 1 84 ? -32.517 -1.619 50.250 1.00 49.09 84 THR A C 1
ATOM 676 O O . THR A 1 84 ? -33.460 -1.967 49.546 1.00 49.09 84 THR A O 1
ATOM 679 N N . ARG A 1 85 ? -32.023 -2.456 51.174 1.00 51.09 85 ARG A N 1
ATOM 680 C CA . ARG A 1 85 ? -32.888 -3.471 51.803 1.00 51.09 85 ARG A CA 1
ATOM 681 C C . ARG A 1 85 ? -33.427 -2.863 53.098 1.00 51.09 85 ARG A C 1
ATOM 683 O O . ARG A 1 85 ? -32.617 -2.570 53.975 1.00 51.09 85 ARG A O 1
ATOM 690 N N . PRO A 1 86 ? -34.743 -2.633 53.248 1.00 48.16 86 PRO A N 1
ATOM 691 C CA . PRO A 1 86 ? -35.277 -2.197 54.525 1.00 48.16 86 PRO A CA 1
ATOM 692 C C . PRO A 1 86 ? -35.203 -3.365 55.512 1.00 48.16 86 PRO A C 1
ATOM 694 O O . PRO A 1 86 ? -35.817 -4.415 55.317 1.00 48.16 86 PRO A O 1
ATOM 697 N N . SER A 1 87 ? -34.429 -3.169 56.576 1.00 55.00 87 SER A N 1
ATOM 698 C CA . SER A 1 87 ? -34.397 -4.031 57.752 1.00 55.00 87 SER A CA 1
ATOM 699 C C . SER A 1 87 ? -35.795 -4.113 58.368 1.00 55.00 87 SER A C 1
ATOM 701 O O . SER A 1 87 ? -36.238 -3.177 59.029 1.00 55.00 87 SER A O 1
ATOM 703 N N . SER A 1 88 ? -36.495 -5.232 58.178 1.00 57.88 88 SER A N 1
ATOM 704 C CA . SER A 1 88 ? -37.681 -5.580 58.969 1.00 57.88 88 SER A CA 1
ATOM 705 C C . SER A 1 88 ? -37.286 -6.607 60.032 1.00 57.88 88 SER A C 1
ATOM 707 O O . SER A 1 88 ? -37.119 -7.793 59.780 1.00 57.88 88 SER A O 1
ATOM 709 N N . GLN A 1 89 ? -37.022 -6.034 61.204 1.00 54.00 89 GLN A N 1
ATOM 710 C CA . GLN A 1 89 ? -37.122 -6.535 62.576 1.00 54.00 89 GLN A CA 1
ATOM 711 C C . GLN A 1 89 ? -37.456 -8.024 62.799 1.00 54.00 89 GLN A C 1
ATOM 713 O O . GLN A 1 89 ? -38.533 -8.517 62.473 1.00 54.00 89 GLN A O 1
ATOM 718 N N . LEU A 1 90 ? -36.541 -8.685 63.515 1.00 49.59 90 LEU A N 1
ATOM 719 C CA . LEU A 1 90 ? -36.803 -9.847 64.363 1.00 49.59 90 LEU A CA 1
ATOM 720 C C . LEU A 1 90 ? -37.735 -9.475 65.532 1.00 49.59 90 LEU A C 1
ATOM 722 O O . LEU A 1 90 ? -37.495 -8.460 66.183 1.00 49.59 90 LEU A O 1
ATOM 726 N N . LEU A 1 91 ? -38.688 -10.371 65.834 1.00 43.88 91 LEU A N 1
ATOM 727 C CA . LEU A 1 91 ? -39.070 -10.899 67.164 1.00 43.88 91 LEU A CA 1
ATOM 728 C C . LEU A 1 91 ? -40.600 -10.981 67.350 1.00 43.88 91 LEU A C 1
ATOM 730 O O . LEU A 1 91 ? -41.270 -9.959 67.462 1.00 43.88 91 LEU A O 1
ATOM 734 N N . GLY A 1 92 ? -41.150 -12.198 67.465 1.00 42.88 92 GLY A N 1
ATOM 735 C CA . GLY A 1 92 ? -42.535 -12.370 67.918 1.00 42.88 92 GLY A CA 1
ATOM 736 C C . GLY A 1 92 ? -43.161 -13.754 67.722 1.00 42.88 92 GLY A C 1
ATOM 737 O O . GLY A 1 92 ? -43.809 -14.000 66.717 1.00 42.88 92 GLY A O 1
ATOM 738 N N . SER A 1 93 ? -43.033 -14.590 68.756 1.00 47.19 93 SER A N 1
ATOM 739 C CA . SER A 1 93 ? -43.934 -15.682 69.181 1.00 47.19 93 SER A CA 1
ATOM 740 C C . SER A 1 93 ? -44.157 -16.923 68.299 1.00 47.19 93 SER A C 1
ATOM 742 O O . SER A 1 93 ? -44.827 -16.910 67.273 1.00 47.19 93 SER A O 1
ATOM 744 N N . SER A 1 94 ? -43.684 -18.038 68.856 1.00 53.03 94 SER A N 1
ATOM 745 C CA . SER A 1 94 ? -44.074 -19.431 68.640 1.00 53.03 94 SER A CA 1
ATOM 746 C C . SER A 1 94 ? -45.591 -19.666 68.610 1.00 53.03 94 SER A C 1
ATOM 748 O O . SER A 1 94 ? -46.301 -19.153 69.473 1.00 53.03 94 SER A O 1
ATOM 750 N N . GLN A 1 95 ? -46.055 -20.565 67.732 1.00 48.56 95 GLN A N 1
ATOM 751 C CA . GLN A 1 95 ? -47.299 -21.332 67.909 1.00 48.56 95 GLN A CA 1
ATOM 752 C C . GLN A 1 95 ? -47.040 -22.833 67.633 1.00 48.56 95 GLN A C 1
ATOM 754 O O . GLN A 1 95 ? -46.258 -23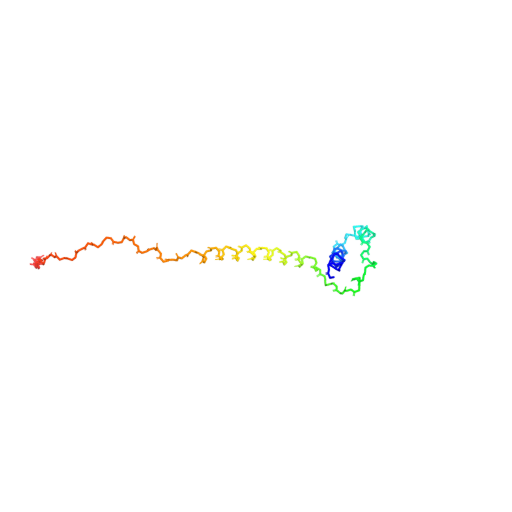.142 66.730 1.00 48.56 95 GLN A O 1
ATOM 759 N N . PRO A 1 96 ? -47.623 -23.766 68.419 1.00 51.28 96 PRO A N 1
ATOM 760 C CA . PRO A 1 96 ? -47.279 -25.190 68.392 1.00 51.28 96 PRO A CA 1
ATOM 761 C C . PRO A 1 96 ? -48.135 -26.054 67.441 1.00 51.28 96 PRO A C 1
ATOM 763 O O . PRO A 1 96 ? -49.279 -25.737 67.145 1.00 51.28 96 PRO A O 1
ATOM 766 N N . ILE A 1 97 ? -47.514 -27.169 67.027 1.00 46.81 97 ILE A N 1
ATOM 767 C CA . ILE A 1 97 ? -48.010 -28.536 66.746 1.00 46.81 97 ILE A CA 1
ATOM 768 C C . ILE A 1 97 ? -49.496 -28.694 66.382 1.00 46.81 97 ILE A C 1
ATOM 770 O O . ILE A 1 97 ? -50.367 -28.489 67.221 1.00 46.81 97 ILE A O 1
ATOM 774 N N . ASN A 1 98 ? -49.762 -29.275 65.204 1.00 41.25 98 ASN A N 1
ATOM 775 C CA . ASN A 1 98 ? -51.013 -29.992 64.962 1.00 41.25 98 ASN A CA 1
ATOM 776 C C . ASN A 1 98 ? -50.736 -31.415 64.453 1.00 41.25 98 ASN A C 1
ATOM 778 O O . ASN A 1 98 ? -50.360 -31.625 63.300 1.00 41.25 98 ASN A O 1
ATOM 782 N N . THR A 1 99 ? -50.915 -32.381 65.354 1.00 52.00 99 THR A N 1
ATOM 783 C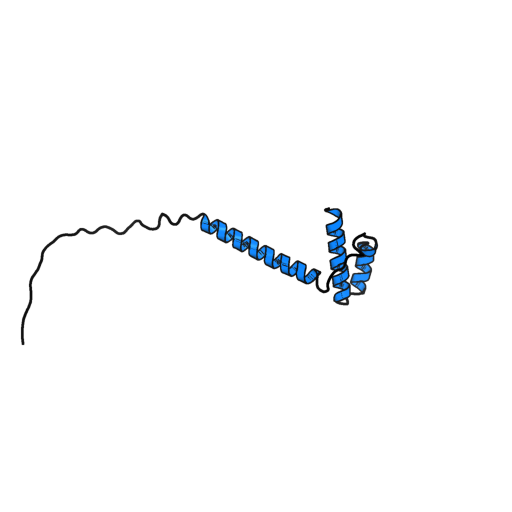 CA . THR A 1 99 ? -51.128 -33.794 65.040 1.00 52.00 99 THR A CA 1
ATOM 784 C C . THR A 1 99 ? -52.632 -33.993 64.966 1.00 52.00 99 THR A C 1
ATOM 786 O O . THR A 1 99 ? -53.286 -33.927 66.002 1.00 52.00 99 THR A O 1
ATOM 789 N N . THR A 1 100 ? -53.170 -34.309 63.791 1.00 52.59 100 THR A N 1
ATOM 790 C CA . THR A 1 100 ? -54.483 -34.955 63.708 1.00 52.59 100 THR A CA 1
ATOM 791 C C . THR A 1 100 ? -54.410 -36.060 62.673 1.00 52.59 100 THR A C 1
ATOM 793 O O . THR A 1 100 ? -54.290 -35.810 61.476 1.00 52.59 100 THR A O 1
ATOM 796 N N . GLN A 1 101 ? -54.439 -37.287 63.188 1.00 44.25 101 GLN A N 1
ATOM 797 C CA . GLN A 1 101 ? -54.845 -38.469 62.451 1.00 44.25 101 GLN A CA 1
ATOM 798 C C . GLN A 1 101 ? -56.274 -38.297 61.933 1.00 44.25 101 GLN A C 1
ATOM 800 O O . GLN A 1 101 ? -57.142 -37.882 62.703 1.00 44.25 101 GLN A O 1
ATOM 805 N N . ASN A 1 102 ? -56.516 -38.689 60.684 1.00 44.97 102 ASN A N 1
ATOM 806 C CA . ASN A 1 102 ? -57.581 -39.634 60.342 1.00 44.97 102 ASN A CA 1
ATOM 807 C C . ASN A 1 102 ? -57.320 -40.228 58.956 1.00 44.97 102 ASN A C 1
ATOM 809 O O . ASN A 1 102 ? -57.098 -39.424 58.023 1.00 44.97 102 ASN A O 1
#